Protein AF-A0A951X4W0-F1 (afdb_monomer_lite)

Foldseek 3Di:
DDDDDDPDDDDPCPDPPPPPPPVPPDDDDWDKDKDWDFPDPDDDDDGFIKIWIFTPPDDGDIDIDRDVVVVVVVVCVVVVVVPPPPPPPPDDD

Secondary structure (DSSP, 8-state):
------------------------PPPP---EEEEEEE---SSSS---EEEEEEE-SSS--EEEESSHHHHHHHHHHHHHTT-----------

Radius of gyration: 30.57 Å; chains: 1; bounding box: 79×34×85 Å

pLDDT: mean 71.21, std 18.25, range [40.62, 95.12]

Structure (mmCIF, N/CA/C/O backbone):
data_AF-A0A951X4W0-F1
#
_entry.id   AF-A0A951X4W0-F1
#
loop_
_atom_site.group_PDB
_atom_site.id
_atom_site.type_symbol
_atom_site.label_atom_id
_atom_site.label_alt_id
_atom_site.label_comp_id
_atom_site.label_asym_id
_atom_site.label_entity_id
_atom_site.label_seq_id
_atom_site.pdbx_PDB_ins_code
_atom_site.Cartn_x
_atom_site.Cartn_y
_atom_site.Cartn_z
_atom_site.occupancy
_atom_site.B_iso_or_equiv
_atom_site.auth_seq_id
_atom_site.auth_comp_id
_atom_site.auth_asym_id
_atom_site.auth_atom_id
_atom_site.pdbx_PDB_model_num
ATOM 1 N N . MET A 1 1 ? -66.154 7.827 61.234 1.00 45.56 1 MET A N 1
ATOM 2 C CA . MET A 1 1 ? -64.699 7.754 61.473 1.00 45.56 1 MET A CA 1
ATOM 3 C C . MET A 1 1 ? -64.315 6.288 61.416 1.00 45.56 1 MET A C 1
ATOM 5 O O . MET A 1 1 ? -64.606 5.563 62.353 1.00 45.56 1 MET A O 1
ATOM 9 N N . SER A 1 2 ? -63.817 5.831 60.271 1.00 42.00 2 SER A N 1
ATOM 10 C CA . SER A 1 2 ? -63.400 4.443 60.058 1.00 42.00 2 SER A CA 1
ATOM 11 C C . SER A 1 2 ? -61.967 4.507 59.545 1.00 42.00 2 SER A C 1
ATOM 13 O O . SER A 1 2 ? -61.709 5.157 58.532 1.00 42.00 2 SER A O 1
ATOM 15 N N . SER A 1 3 ? -61.042 3.979 60.343 1.00 46.31 3 SER A N 1
ATOM 16 C CA . SER A 1 3 ? -59.606 4.003 60.083 1.00 46.31 3 SER A CA 1
ATOM 17 C C . SER A 1 3 ? -59.264 3.034 58.957 1.00 46.31 3 SER A C 1
ATOM 19 O O . SER A 1 3 ? -59.616 1.859 59.022 1.00 46.31 3 SER A O 1
ATOM 21 N N . TYR A 1 4 ? -58.561 3.531 57.945 1.00 42.75 4 TYR A N 1
ATOM 22 C CA . TYR A 1 4 ? -57.890 2.707 56.945 1.00 42.75 4 TYR A CA 1
ATOM 23 C C . TYR A 1 4 ? -56.722 1.956 57.598 1.00 42.75 4 TYR A C 1
ATOM 25 O O . TYR A 1 4 ? -55.934 2.596 58.300 1.00 42.75 4 TYR A O 1
ATOM 33 N N . PRO A 1 5 ? -56.532 0.650 57.350 1.00 54.66 5 PRO A N 1
ATOM 34 C CA . PRO A 1 5 ? -55.223 0.047 57.507 1.00 54.66 5 PRO A CA 1
ATOM 35 C C . PRO A 1 5 ? -54.359 0.406 56.292 1.00 54.66 5 PRO A C 1
ATOM 37 O O . PRO A 1 5 ? -54.613 0.012 55.154 1.00 54.66 5 PRO A O 1
ATOM 40 N N . GLN A 1 6 ? -53.350 1.212 56.588 1.00 43.72 6 GLN A N 1
ATOM 41 C CA . GLN A 1 6 ? -52.204 1.564 55.769 1.00 43.72 6 GLN A CA 1
ATOM 42 C C . GLN A 1 6 ? -51.462 0.282 55.352 1.00 43.72 6 GLN A C 1
ATOM 44 O O . GLN A 1 6 ? -50.912 -0.420 56.194 1.00 43.72 6 GLN A O 1
ATOM 49 N N . SER A 1 7 ? -51.509 -0.058 54.061 1.00 50.38 7 SER A N 1
ATOM 50 C CA . SER A 1 7 ? -50.692 -1.129 53.478 1.00 50.38 7 SER A CA 1
ATOM 51 C C . SER A 1 7 ? -49.328 -0.545 53.117 1.00 50.38 7 SER A C 1
ATOM 53 O O . SER A 1 7 ? -49.124 -0.036 52.018 1.00 50.38 7 SER A O 1
ATOM 55 N N . GLU A 1 8 ? -48.428 -0.549 54.096 1.00 50.00 8 GLU A N 1
ATOM 56 C CA . GLU A 1 8 ? -46.988 -0.411 53.898 1.00 50.00 8 GLU A CA 1
ATOM 57 C C . GLU A 1 8 ? -46.434 -1.786 53.516 1.00 50.00 8 GLU A C 1
ATOM 59 O O . GLU A 1 8 ? -46.094 -2.575 54.390 1.00 50.00 8 GLU A O 1
ATOM 64 N N . GLU A 1 9 ? -46.338 -2.078 52.219 1.00 50.31 9 GLU A N 1
ATOM 65 C CA . GLU A 1 9 ? -45.343 -3.038 51.741 1.00 50.31 9 GLU A CA 1
ATOM 66 C C . GLU A 1 9 ? -44.444 -2.346 50.724 1.00 50.31 9 GLU A C 1
ATOM 68 O O . GLU A 1 9 ? -44.807 -1.946 49.618 1.00 50.31 9 GLU A O 1
ATOM 73 N N . GLN A 1 10 ? -43.268 -2.097 51.267 1.00 46.31 10 GLN A N 1
ATOM 74 C CA . GLN A 1 10 ? -42.119 -1.404 50.764 1.00 46.31 10 GLN A CA 1
ATOM 75 C C . GLN A 1 10 ? -41.394 -2.336 49.783 1.00 46.31 10 GLN A C 1
ATOM 77 O O . GLN A 1 10 ? -41.168 -3.500 50.091 1.00 46.31 10 GLN A O 1
ATOM 82 N N . VAL A 1 11 ? -40.968 -1.766 48.657 1.00 50.84 11 VAL A N 1
ATOM 83 C CA . VAL A 1 11 ? -39.759 -2.132 47.900 1.00 50.84 11 VAL A CA 1
ATOM 84 C C . VAL A 1 11 ? -39.609 -3.600 47.483 1.00 50.84 11 VAL A C 1
ATOM 86 O O . VAL A 1 11 ? -38.783 -4.328 48.020 1.00 50.84 11 VAL A O 1
ATOM 89 N N . ASP A 1 12 ? -40.269 -3.991 46.391 1.00 43.66 12 ASP A N 1
ATOM 90 C CA . ASP A 1 12 ? -39.559 -4.873 45.462 1.00 43.66 12 ASP A CA 1
ATOM 91 C C . ASP A 1 12 ? -38.681 -3.969 44.597 1.00 43.66 12 ASP A C 1
ATOM 93 O O . ASP A 1 12 ? -39.115 -3.321 43.639 1.00 43.66 12 ASP A O 1
ATOM 97 N N . ASP A 1 13 ? -37.455 -3.826 45.09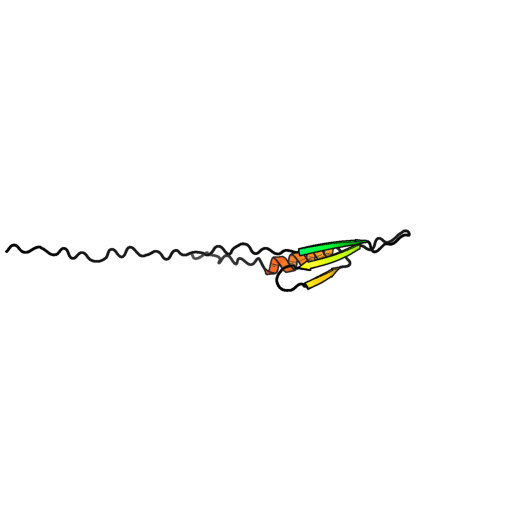2 1.00 49.41 13 ASP A N 1
ATOM 98 C CA . ASP A 1 13 ? -36.262 -3.388 44.394 1.00 49.41 13 ASP A CA 1
ATOM 99 C C . ASP A 1 13 ? -36.109 -4.261 43.143 1.00 49.41 13 ASP A C 1
ATOM 101 O O . ASP A 1 13 ? -35.324 -5.203 43.087 1.00 49.41 13 ASP A O 1
ATOM 105 N N . MET A 1 14 ? -36.916 -3.977 42.120 1.00 40.62 14 MET A N 1
ATOM 106 C CA . MET A 1 14 ? -36.715 -4.527 40.795 1.00 40.62 14 MET A CA 1
ATOM 107 C C . MET A 1 14 ? -35.556 -3.740 40.207 1.00 40.62 14 MET A C 1
ATOM 109 O O . MET A 1 14 ? -35.734 -2.777 39.455 1.00 40.62 14 MET A O 1
ATOM 113 N N . VAL A 1 15 ? -34.373 -4.130 40.691 1.00 55.78 15 VAL A N 1
ATOM 114 C CA . VAL A 1 15 ? -33.040 -3.760 40.254 1.00 55.78 15 VAL A CA 1
ATOM 115 C C . VAL A 1 15 ? -33.149 -3.397 38.790 1.00 55.78 15 VAL A C 1
ATOM 117 O O . VAL A 1 15 ? -33.420 -4.252 37.940 1.00 55.78 15 VAL A O 1
ATOM 120 N N . GLN A 1 16 ? -32.973 -2.106 38.499 1.00 49.69 16 GLN A N 1
ATOM 121 C CA . GLN A 1 16 ? -32.518 -1.704 37.186 1.00 49.69 16 GLN A CA 1
ATOM 122 C C . GLN A 1 16 ? -31.256 -2.520 36.967 1.00 49.69 16 GLN A C 1
ATOM 124 O O . GLN A 1 16 ? -30.195 -2.165 37.476 1.00 49.69 16 GLN A O 1
ATOM 129 N N . ALA A 1 17 ? -31.382 -3.661 36.287 1.00 51.72 17 ALA A N 1
ATOM 130 C CA . ALA A 1 17 ? -30.235 -4.325 35.728 1.00 51.72 17 ALA A CA 1
ATOM 131 C C . ALA A 1 17 ? -29.560 -3.203 34.947 1.00 51.72 17 ALA A C 1
ATOM 133 O O . ALA A 1 17 ? -30.210 -2.644 34.050 1.00 51.72 17 ALA A O 1
ATOM 134 N N . PRO A 1 18 ? -28.338 -2.769 35.320 1.00 48.84 18 PRO A N 1
ATOM 135 C CA . PRO A 1 18 ? -27.628 -1.883 34.438 1.00 48.84 18 PRO A CA 1
ATOM 136 C C . PRO A 1 18 ? -27.642 -2.648 33.127 1.00 48.84 18 PRO A C 1
ATOM 138 O O . PRO A 1 18 ? -27.269 -3.824 33.087 1.00 48.84 18 PRO A O 1
ATOM 141 N N . LEU A 1 19 ? -28.212 -2.036 32.088 1.00 50.81 19 LEU A N 1
ATOM 142 C CA . LEU A 1 19 ? -27.960 -2.450 30.727 1.00 50.81 19 LEU A CA 1
ATOM 143 C C . LEU A 1 19 ? -26.445 -2.393 30.649 1.00 50.81 19 LEU A C 1
ATOM 145 O O . LEU A 1 19 ? -25.878 -1.323 30.410 1.00 50.81 19 LEU A O 1
ATOM 149 N N . SER A 1 20 ? -25.805 -3.524 30.959 1.00 54.06 20 SER A N 1
ATOM 150 C CA . SER A 1 20 ? -24.420 -3.840 30.704 1.00 54.06 20 SER A CA 1
ATOM 151 C C . SER A 1 20 ? -24.373 -3.805 29.203 1.00 54.06 20 SER A C 1
ATOM 153 O O . SER A 1 20 ? -24.472 -4.818 28.514 1.00 54.06 20 SER A O 1
ATOM 155 N N . THR A 1 21 ? -24.364 -2.577 28.701 1.00 56.56 21 THR A N 1
ATOM 156 C CA . THR A 1 21 ? -24.167 -2.214 27.329 1.00 56.56 21 THR A CA 1
ATOM 157 C C . THR A 1 21 ? -22.707 -2.539 27.191 1.00 56.56 21 THR A C 1
ATOM 159 O O . THR A 1 21 ? -21.834 -1.694 27.351 1.00 56.56 21 THR A O 1
ATOM 162 N N . GLN A 1 22 ? -22.448 -3.835 27.044 1.00 58.03 22 GLN A N 1
ATOM 163 C CA . GLN A 1 22 ? -21.269 -4.372 26.440 1.00 58.03 22 GLN A CA 1
ATOM 164 C C . GLN A 1 22 ? -21.319 -3.729 25.067 1.00 58.03 22 GLN A C 1
ATOM 166 O O . GLN A 1 22 ? -22.000 -4.203 24.157 1.00 58.03 22 GLN A O 1
ATOM 171 N N . TRP A 1 23 ? -20.750 -2.529 24.993 1.00 61.69 23 TRP A N 1
ATOM 172 C CA . TRP A 1 23 ? -20.511 -1.793 23.779 1.00 61.69 23 TRP A CA 1
ATOM 173 C C . TRP A 1 23 ? -19.672 -2.765 22.972 1.00 61.69 23 TRP A C 1
ATOM 175 O O . TRP A 1 23 ? -18.477 -2.928 23.199 1.00 61.69 23 TRP A O 1
ATOM 185 N N . ARG A 1 24 ? -20.339 -3.541 22.115 1.00 63.50 24 ARG A N 1
ATOM 186 C CA . ARG A 1 24 ? -19.661 -4.344 21.115 1.00 63.50 24 ARG A CA 1
ATOM 187 C C . ARG A 1 24 ? -18.828 -3.322 20.374 1.00 63.50 24 ARG A C 1
ATOM 189 O O . ARG A 1 24 ? -19.406 -2.417 19.772 1.00 63.50 24 ARG A O 1
ATOM 196 N N . GLN A 1 25 ? -17.510 -3.384 20.553 1.00 67.25 25 GLN A N 1
ATOM 197 C CA . GLN A 1 25 ? -16.613 -2.448 19.902 1.00 67.25 25 GLN A CA 1
ATOM 198 C C . GLN A 1 25 ? -16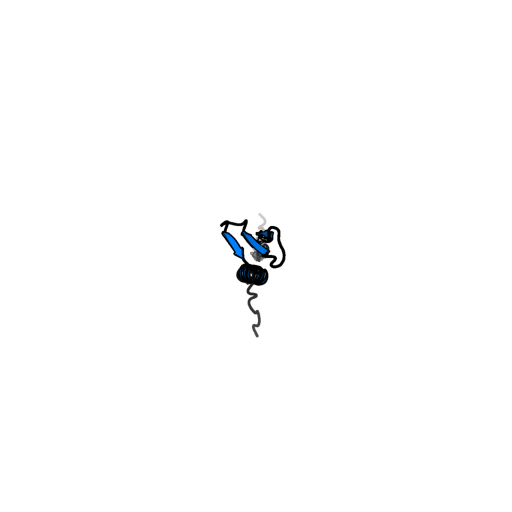.987 -2.454 18.430 1.00 67.25 25 GLN A C 1
ATOM 200 O O . GLN A 1 25 ? -17.040 -3.517 17.804 1.00 67.25 25 GLN A O 1
ATOM 205 N N . ALA A 1 26 ? -17.382 -1.285 17.928 1.00 72.56 26 ALA A N 1
ATOM 206 C CA . ALA A 1 26 ? -17.693 -1.164 16.523 1.00 72.56 26 ALA A CA 1
ATOM 207 C C . ALA A 1 26 ? -16.448 -1.628 15.752 1.00 72.56 26 ALA A C 1
ATOM 209 O O . ALA A 1 26 ? -15.335 -1.289 16.162 1.00 72.56 26 ALA A O 1
ATOM 210 N N . PRO A 1 27 ? -16.608 -2.435 14.693 1.00 71.88 27 PRO A N 1
ATOM 211 C CA . PRO A 1 27 ? -15.469 -2.902 13.922 1.00 71.88 27 PRO A CA 1
ATOM 212 C C . PRO A 1 27 ? -14.641 -1.706 13.443 1.00 71.88 27 PRO A C 1
ATOM 214 O O . PRO A 1 27 ? -15.180 -0.751 12.877 1.00 71.88 27 PRO A O 1
ATOM 217 N N . THR A 1 28 ? -13.335 -1.757 13.694 1.00 78.31 28 THR A N 1
ATOM 218 C CA . THR A 1 28 ? -12.391 -0.750 13.210 1.00 78.31 28 THR A CA 1
ATOM 219 C C . THR A 1 28 ? -12.096 -1.033 11.743 1.00 78.31 28 THR A C 1
ATOM 221 O O . THR A 1 28 ? -11.606 -2.108 11.401 1.00 78.31 28 THR A O 1
ATOM 224 N N . TYR A 1 29 ? -12.392 -0.070 10.871 1.00 81.56 29 TYR A N 1
ATOM 225 C CA . TYR A 1 29 ? -12.086 -0.163 9.446 1.00 81.56 29 TYR A CA 1
ATOM 226 C C . TYR A 1 29 ? -10.884 0.711 9.104 1.00 81.56 29 TYR A C 1
ATOM 228 O O . TYR A 1 29 ? -10.809 1.871 9.510 1.00 81.56 29 TYR A O 1
ATOM 236 N N . HIS A 1 30 ? -9.980 0.164 8.296 1.00 84.31 30 HIS A N 1
ATOM 237 C CA . HIS A 1 30 ? -8.843 0.881 7.732 1.00 84.31 30 HIS A CA 1
ATOM 238 C C . HIS A 1 30 ? -9.033 1.010 6.221 1.00 84.31 30 HIS A C 1
ATOM 240 O O . HIS A 1 30 ? -9.465 0.063 5.566 1.00 84.31 30 HIS A O 1
ATOM 246 N N . THR A 1 31 ? -8.738 2.185 5.663 1.00 87.94 31 THR A N 1
ATOM 247 C CA . THR A 1 31 ? -8.845 2.435 4.218 1.00 87.94 31 THR A CA 1
ATOM 248 C C . THR A 1 31 ? -7.487 2.829 3.663 1.00 87.94 31 THR A C 1
ATOM 250 O O . THR A 1 31 ? -6.856 3.762 4.166 1.00 87.94 31 THR A O 1
ATOM 253 N N . PHE A 1 32 ? -7.070 2.139 2.603 1.00 89.25 32 PHE A N 1
ATOM 254 C CA . PHE A 1 32 ? -5.792 2.357 1.937 1.00 89.25 32 PHE A CA 1
ATOM 255 C C . PHE A 1 32 ? -5.987 2.578 0.440 1.00 89.25 32 PHE A C 1
ATOM 257 O O . PHE A 1 32 ? -6.863 1.971 -0.178 1.00 89.25 32 PHE A O 1
ATOM 264 N N . VAL A 1 33 ? -5.128 3.406 -0.148 1.00 93.00 33 VAL A N 1
ATOM 265 C CA . VAL A 1 33 ? -4.939 3.486 -1.597 1.00 93.00 33 VAL A CA 1
ATOM 266 C C . VAL A 1 33 ? -3.657 2.750 -1.942 1.00 93.00 33 VAL A C 1
ATOM 268 O O . VAL A 1 33 ? -2.596 3.067 -1.409 1.00 93.00 33 VAL A O 1
ATOM 271 N N . LEU A 1 34 ? -3.760 1.784 -2.849 1.00 94.00 34 LEU A N 1
ATOM 272 C CA . LEU A 1 34 ? -2.634 0.984 -3.308 1.00 94.00 34 LEU A CA 1
ATOM 273 C C . LEU A 1 34 ? -2.339 1.334 -4.765 1.00 94.00 34 LEU A C 1
ATOM 275 O O . LEU A 1 34 ? -3.236 1.346 -5.609 1.00 94.00 34 LEU A O 1
ATOM 279 N N . ARG A 1 35 ? -1.083 1.669 -5.051 1.00 94.94 35 ARG A N 1
ATOM 280 C CA . ARG A 1 35 ? -0.595 1.988 -6.394 1.00 94.94 35 ARG A CA 1
ATOM 281 C C . ARG A 1 35 ? 0.465 0.973 -6.782 1.00 94.94 35 ARG A C 1
ATOM 283 O O . ARG A 1 35 ? 1.352 0.682 -5.987 1.00 94.94 35 ARG A O 1
ATOM 290 N N . CYS A 1 36 ? 0.361 0.474 -8.003 1.00 93.94 36 CYS A N 1
ATOM 291 C CA . CYS A 1 36 ? 1.310 -0.439 -8.618 1.00 93.94 36 CYS A CA 1
ATOM 292 C C . CYS A 1 36 ? 1.637 0.111 -10.006 1.00 93.94 36 CYS A C 1
ATOM 294 O O . CYS A 1 36 ? 0.719 0.471 -10.749 1.00 93.94 36 CYS A O 1
ATOM 296 N N . TRP A 1 37 ? 2.919 0.240 -10.325 1.00 93.12 37 TRP A N 1
ATOM 297 C CA . TRP A 1 37 ? 3.370 0.671 -11.643 1.00 93.12 37 TRP A CA 1
ATOM 298 C C . TRP A 1 37 ? 4.671 -0.029 -12.015 1.00 93.12 37 TRP A C 1
ATOM 300 O O . TRP A 1 37 ? 5.461 -0.389 -11.146 1.00 93.12 37 TRP A O 1
ATOM 310 N N . ASP A 1 38 ? 4.870 -0.225 -13.312 1.00 90.56 38 ASP A N 1
ATOM 311 C CA . ASP A 1 38 ? 6.122 -0.725 -13.869 1.00 90.56 38 ASP A CA 1
ATOM 312 C C . ASP A 1 38 ? 7.014 0.474 -14.219 1.00 90.56 38 ASP A C 1
ATOM 314 O O . ASP A 1 38 ? 6.588 1.383 -14.936 1.00 90.56 38 ASP A O 1
ATOM 318 N N . GLU A 1 39 ? 8.236 0.506 -13.687 1.00 85.9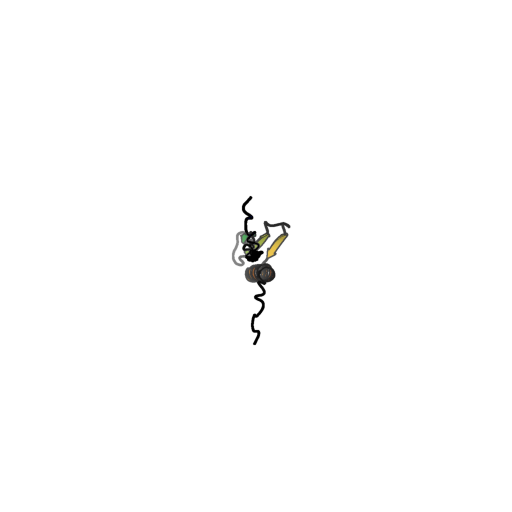4 39 GLU A N 1
ATOM 319 C CA . GLU A 1 39 ? 9.262 1.488 -14.066 1.00 85.94 39 GLU A CA 1
ATOM 320 C C . GLU A 1 39 ? 10.052 1.064 -15.318 1.00 85.94 39 GLU A C 1
ATOM 322 O O . GLU A 1 39 ? 10.878 1.831 -15.820 1.00 85.94 39 GLU A O 1
ATOM 327 N N . GLY A 1 40 ? 9.782 -0.128 -15.859 1.00 81.19 40 GLY A N 1
ATOM 328 C CA . GLY A 1 40 ? 10.375 -0.660 -17.081 1.00 81.19 40 GLY A CA 1
ATOM 329 C C . GLY A 1 40 ? 9.894 0.059 -18.343 1.00 81.19 40 GLY A C 1
ATOM 330 O O . GLY A 1 40 ? 8.987 -0.387 -19.042 1.00 81.19 40 GLY A O 1
ATOM 331 N N . ALA A 1 41 ? 10.530 1.178 -18.684 1.00 64.44 41 ALA A N 1
ATOM 332 C CA . ALA A 1 41 ? 10.291 1.873 -19.943 1.00 64.44 41 ALA A CA 1
ATOM 333 C C . ALA A 1 41 ? 11.206 1.342 -21.065 1.00 64.44 41 ALA A C 1
ATOM 335 O O . ALA A 1 41 ? 12.303 1.847 -21.291 1.00 64.44 41 ALA A O 1
ATOM 336 N N . GLY A 1 42 ? 10.703 0.383 -21.845 1.00 62.84 42 GLY A N 1
ATOM 337 C CA . GLY A 1 42 ? 10.916 0.410 -23.296 1.00 62.84 42 GLY A CA 1
ATOM 338 C C . GLY A 1 42 ? 12.072 -0.375 -23.921 1.00 62.84 42 GLY A C 1
ATOM 339 O O . GLY A 1 42 ? 12.267 -0.213 -25.122 1.00 62.84 42 GLY A O 1
ATOM 340 N N . ASN A 1 43 ? 12.798 -1.243 -23.218 1.00 61.00 43 ASN A N 1
ATOM 341 C CA . ASN A 1 43 ? 13.592 -2.272 -23.902 1.00 61.00 43 ASN A CA 1
ATOM 342 C C . ASN A 1 43 ? 13.919 -3.430 -22.953 1.00 61.00 43 ASN A C 1
ATOM 344 O O . ASN A 1 43 ? 14.437 -3.185 -21.870 1.00 61.00 43 ASN A O 1
ATOM 348 N N . ASP A 1 44 ? 13.578 -4.645 -23.384 1.00 64.31 44 ASP A N 1
ATOM 349 C CA . ASP A 1 44 ? 13.947 -5.964 -22.850 1.00 64.31 44 ASP A CA 1
ATOM 350 C C . ASP A 1 44 ? 14.874 -5.991 -21.614 1.00 64.31 44 ASP A C 1
ATOM 352 O O . ASP A 1 44 ? 16.075 -5.743 -21.722 1.00 64.31 44 ASP A O 1
ATOM 356 N N . ALA A 1 45 ? 14.309 -6.337 -20.449 1.00 58.31 45 ALA A N 1
ATOM 357 C CA . ALA A 1 45 ? 14.604 -7.587 -19.719 1.00 58.31 45 ALA A CA 1
ATOM 358 C C . ALA A 1 45 ? 14.156 -7.526 -18.247 1.00 58.31 45 ALA A C 1
ATOM 360 O O . ALA A 1 45 ? 13.808 -8.560 -17.685 1.00 58.31 45 ALA A O 1
ATOM 361 N N . ASP A 1 46 ? 14.091 -6.338 -17.643 1.00 69.12 46 ASP A N 1
ATOM 362 C CA . ASP A 1 46 ? 13.819 -6.199 -16.210 1.00 69.12 46 ASP A CA 1
ATOM 363 C C . ASP A 1 46 ? 12.586 -5.321 -15.961 1.00 69.12 46 ASP A C 1
ATOM 365 O O . ASP A 1 46 ? 12.650 -4.089 -15.938 1.00 69.12 46 ASP A O 1
ATOM 369 N N . HIS A 1 47 ? 11.434 -5.975 -15.789 1.00 72.25 47 HIS A N 1
ATOM 370 C CA . HIS A 1 47 ? 10.240 -5.330 -15.247 1.00 72.25 47 HIS A CA 1
ATOM 371 C C . HIS A 1 47 ? 10.503 -4.968 -13.786 1.00 72.25 47 HIS A C 1
ATOM 373 O O . HIS A 1 47 ? 10.584 -5.843 -12.920 1.00 72.25 47 HIS A O 1
ATOM 379 N N . HIS A 1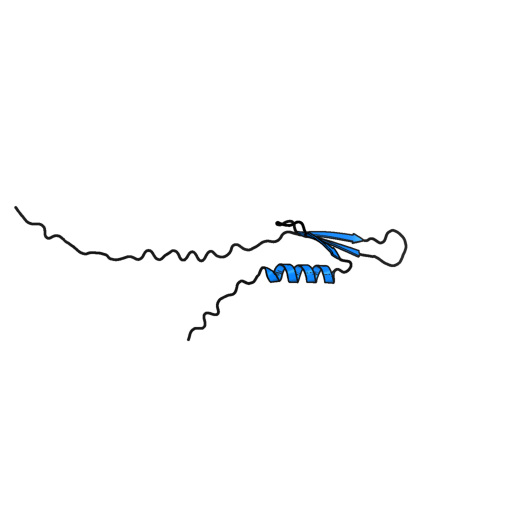 48 ? 10.621 -3.674 -13.512 1.00 86.06 48 HIS A N 1
ATOM 380 C CA . HIS A 1 48 ? 10.817 -3.155 -12.167 1.00 86.06 48 HIS A CA 1
ATOM 381 C C . HIS A 1 48 ? 9.481 -2.652 -11.636 1.00 86.06 48 HIS A C 1
ATOM 383 O O . HIS A 1 48 ? 9.133 -1.476 -11.762 1.00 86.06 48 HIS A O 1
ATOM 389 N N . TRP A 1 49 ? 8.718 -3.571 -11.047 1.00 89.75 49 TRP A N 1
ATOM 390 C CA . TRP A 1 49 ? 7.478 -3.228 -10.367 1.00 89.75 49 TRP A CA 1
ATOM 391 C C . TRP A 1 49 ? 7.762 -2.414 -9.111 1.00 89.75 49 TRP A C 1
ATOM 393 O O . TRP A 1 49 ? 8.596 -2.776 -8.285 1.00 89.75 49 TRP A O 1
ATOM 403 N N . ARG A 1 50 ? 7.020 -1.324 -8.951 1.00 94.06 50 ARG A N 1
ATOM 404 C CA 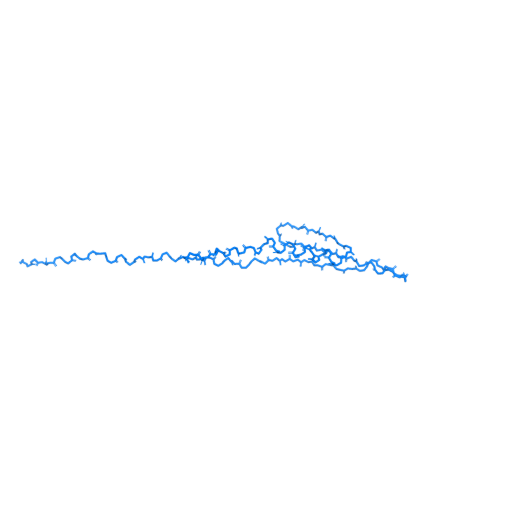. ARG A 1 50 ? 6.997 -0.520 -7.735 1.00 94.06 50 ARG A CA 1
ATOM 405 C C . ARG A 1 50 ? 5.609 -0.518 -7.146 1.00 94.06 50 ARG A C 1
ATOM 407 O O . ARG A 1 50 ? 4.600 -0.458 -7.855 1.00 94.06 50 ARG A O 1
ATOM 414 N N . PHE A 1 51 ? 5.579 -0.495 -5.825 1.00 95.12 51 PHE A N 1
ATOM 415 C CA . PHE A 1 51 ? 4.356 -0.473 -5.055 1.00 95.12 51 PHE A CA 1
ATOM 416 C C . PHE A 1 51 ? 4.357 0.725 -4.119 1.00 95.12 51 PHE A C 1
ATOM 418 O O . PHE A 1 51 ? 5.384 1.146 -3.592 1.00 95.12 51 PHE A O 1
ATOM 425 N N . SER A 1 52 ? 3.184 1.293 -3.881 1.00 94.94 52 SER A N 1
ATOM 426 C CA . SER A 1 52 ? 3.001 2.299 -2.846 1.00 94.94 52 SER A CA 1
ATOM 427 C C . SER A 1 52 ? 1.657 2.119 -2.172 1.00 94.94 52 SER A C 1
ATOM 429 O O . SER A 1 52 ? 0.658 1.832 -2.830 1.00 94.94 52 SER A O 1
ATOM 431 N N . VAL A 1 53 ? 1.646 2.316 -0.859 1.00 93.81 53 VAL A N 1
ATOM 432 C CA . VAL A 1 53 ? 0.436 2.344 -0.047 1.00 93.81 53 VAL A CA 1
ATOM 433 C C . VAL A 1 53 ? 0.308 3.701 0.628 1.00 93.81 53 VAL A C 1
ATOM 435 O O . VAL A 1 53 ? 1.298 4.286 1.070 1.00 93.81 53 VAL A O 1
ATOM 438 N N . GLU A 1 54 ? -0.915 4.200 0.695 1.00 93.50 54 GLU A N 1
ATOM 439 C CA . GLU A 1 54 ? -1.263 5.440 1.376 1.00 93.50 54 GLU A CA 1
ATOM 440 C C . GLU A 1 54 ? -2.468 5.184 2.279 1.00 93.50 54 GLU A C 1
ATOM 442 O O . GLU A 1 54 ? -3.515 4.730 1.811 1.00 93.50 54 GLU A O 1
ATOM 447 N N . ALA A 1 55 ? -2.319 5.451 3.577 1.00 89.19 55 ALA A N 1
ATOM 448 C CA . ALA A 1 55 ? -3.418 5.365 4.531 1.00 89.19 55 ALA A CA 1
ATOM 449 C C . ALA A 1 55 ? -4.284 6.632 4.462 1.00 89.19 55 ALA A C 1
ATOM 451 O O . ALA A 1 55 ? -3.773 7.747 4.555 1.00 89.19 55 ALA A O 1
ATOM 452 N N . LEU A 1 56 ? -5.604 6.470 4.335 1.00 84.44 56 LEU A N 1
ATOM 453 C CA . LEU A 1 56 ? -6.537 7.605 4.281 1.00 84.44 56 LEU A CA 1
ATOM 454 C C . LEU A 1 56 ? -7.016 8.071 5.667 1.00 84.44 56 LEU A C 1
ATOM 456 O O . LEU A 1 56 ? -7.682 9.098 5.778 1.00 84.44 56 LEU A O 1
ATOM 460 N N . SER A 1 57 ? -6.702 7.332 6.733 1.00 73.19 57 SER A N 1
ATOM 461 C CA . SER A 1 57 ? -7.148 7.636 8.094 1.00 73.19 57 SER A CA 1
ATOM 462 C C . SER A 1 57 ? -6.086 8.386 8.907 1.00 73.19 57 SER A C 1
ATOM 464 O O . SER A 1 57 ? -5.033 7.833 9.213 1.00 73.19 57 SER A O 1
ATOM 466 N N . GLY A 1 58 ? -6.410 9.608 9.342 1.00 66.00 58 GLY A N 1
ATOM 467 C CA . GLY A 1 58 ? -5.735 10.336 10.429 1.00 66.00 58 GLY A CA 1
ATOM 468 C C . GLY A 1 58 ? -4.385 10.960 10.068 1.00 66.00 58 GLY A C 1
ATOM 469 O O . GLY A 1 58 ? -4.252 12.181 10.071 1.00 66.00 58 GLY A O 1
ATOM 470 N N . GLN A 1 59 ? -3.392 10.135 9.747 1.00 63.16 59 GLN A N 1
ATOM 471 C CA . GLN A 1 59 ? -2.085 10.573 9.268 1.00 63.16 59 GLN A CA 1
ATOM 472 C C . GLN A 1 59 ? -1.842 9.917 7.914 1.00 63.16 59 GLN A C 1
ATOM 474 O O . GLN A 1 59 ? -1.712 8.701 7.820 1.00 63.16 59 GLN A O 1
ATOM 479 N N . CYS A 1 60 ? -1.841 10.735 6.861 1.00 61.94 60 CYS A N 1
ATOM 480 C CA . CYS A 1 60 ? -1.510 10.320 5.502 1.00 61.94 60 CYS A CA 1
ATOM 481 C C . CYS A 1 60 ? -0.028 9.917 5.468 1.00 61.94 60 CYS A C 1
ATOM 483 O O . CYS A 1 60 ? 0.856 10.726 5.186 1.00 61.94 60 CYS A O 1
ATOM 485 N N . GLU A 1 61 ? 0.253 8.674 5.850 1.00 80.31 61 GLU A N 1
ATOM 486 C CA . GLU A 1 61 ? 1.563 8.063 5.697 1.00 80.31 61 GLU A CA 1
ATOM 487 C C . GLU A 1 61 ? 1.572 7.326 4.359 1.00 80.31 61 GLU A C 1
ATOM 489 O O . GLU A 1 61 ? 0.874 6.326 4.165 1.00 80.31 61 GLU A O 1
ATOM 494 N N . LYS A 1 62 ? 2.347 7.860 3.414 1.00 90.88 62 LYS A N 1
ATOM 495 C CA . LYS A 1 62 ? 2.634 7.196 2.147 1.00 90.88 62 LYS A CA 1
ATOM 496 C C . LYS A 1 62 ? 3.942 6.432 2.280 1.00 90.88 62 LYS A C 1
ATOM 498 O O . LYS A 1 62 ? 4.977 7.024 2.583 1.00 90.88 62 LYS A O 1
ATOM 503 N N . ARG A 1 63 ? 3.908 5.138 1.978 1.00 92.62 63 ARG A N 1
ATOM 504 C CA . ARG A 1 63 ? 5.090 4.272 1.940 1.00 92.62 63 ARG A CA 1
ATOM 505 C C . ARG A 1 63 ? 5.242 3.647 0.556 1.00 92.62 63 ARG A C 1
ATOM 507 O O . ARG A 1 63 ? 4.246 3.401 -0.127 1.00 92.62 63 ARG A O 1
ATOM 514 N N . GLY A 1 64 ? 6.486 3.473 0.119 1.00 94.38 64 GLY A N 1
ATOM 515 C CA . GLY A 1 64 ? 6.851 2.817 -1.137 1.00 94.38 64 GLY A CA 1
ATOM 516 C C . GLY A 1 64 ? 7.572 1.498 -0.873 1.00 94.38 64 GLY A C 1
ATOM 517 O O . GLY A 1 64 ? 8.199 1.361 0.177 1.00 94.38 64 GLY A O 1
ATOM 518 N N . PHE A 1 65 ? 7.460 0.559 -1.809 1.00 94.69 65 PHE A N 1
ATOM 519 C CA . PHE A 1 65 ? 8.069 -0.767 -1.753 1.00 94.69 65 PHE A CA 1
ATOM 520 C C . PHE A 1 65 ? 8.523 -1.201 -3.145 1.00 94.69 65 PHE A C 1
ATOM 522 O O . PHE A 1 65 ? 7.882 -0.870 -4.149 1.00 94.69 65 PHE A O 1
ATOM 529 N N . ASP A 1 66 ? 9.585 -1.998 -3.170 1.00 93.00 66 ASP A N 1
ATOM 530 C CA . ASP A 1 66 ? 10.206 -2.501 -4.402 1.00 93.00 66 ASP A CA 1
ATOM 531 C C . ASP A 1 66 ? 9.840 -3.970 -4.652 1.00 93.00 66 ASP A C 1
ATOM 533 O O . ASP A 1 66 ? 10.015 -4.490 -5.748 1.00 93.00 66 ASP A O 1
ATOM 537 N N . GLN A 1 67 ? 9.294 -4.629 -3.627 1.00 92.25 67 GLN A N 1
ATOM 538 C CA . GLN A 1 67 ? 8.833 -6.011 -3.647 1.00 92.25 67 GLN A CA 1
ATOM 539 C C . GLN A 1 67 ? 7.402 -6.074 -3.100 1.00 92.25 67 GLN A C 1
ATOM 541 O O . GLN A 1 67 ? 7.046 -5.351 -2.163 1.00 92.25 67 GLN A O 1
ATOM 546 N N . LEU A 1 68 ? 6.567 -6.943 -3.671 1.00 91.75 68 LEU A N 1
ATOM 547 C CA . LEU A 1 68 ? 5.171 -7.088 -3.249 1.00 91.75 68 LEU A CA 1
ATOM 548 C C . LEU A 1 68 ? 5.078 -7.668 -1.831 1.00 91.75 68 LEU A C 1
ATOM 550 O O . LEU A 1 68 ? 4.220 -7.275 -1.042 1.00 91.75 68 LEU A O 1
ATOM 554 N N . GLU A 1 69 ? 5.985 -8.579 -1.500 1.00 94.75 69 GLU A N 1
ATOM 555 C CA . GLU A 1 69 ? 6.071 -9.274 -0.221 1.00 94.75 69 GLU A CA 1
ATOM 556 C C . GLU A 1 69 ? 6.262 -8.289 0.939 1.00 94.75 69 GLU A C 1
ATOM 558 O O . GLU A 1 69 ? 5.613 -8.419 1.977 1.00 94.75 69 GLU A O 1
ATOM 563 N N . GLU A 1 70 ? 7.088 -7.257 0.746 1.00 94.31 70 GLU A N 1
ATOM 564 C CA . GLU A 1 70 ? 7.318 -6.206 1.743 1.00 94.31 70 GLU A CA 1
ATOM 565 C C . GLU A 1 70 ? 6.047 -5.386 2.008 1.00 94.31 70 GLU A C 1
ATOM 567 O O . GLU A 1 70 ? 5.744 -5.053 3.158 1.00 94.31 70 GLU A O 1
ATOM 572 N N . LEU A 1 71 ? 5.267 -5.097 0.959 1.00 93.50 71 LEU A N 1
ATOM 573 C CA . LEU A 1 71 ? 3.979 -4.417 1.089 1.00 93.50 71 LEU A CA 1
ATOM 574 C C . LEU A 1 71 ? 2.975 -5.273 1.869 1.00 93.50 71 LEU A C 1
ATOM 576 O O . LEU A 1 71 ? 2.265 -4.756 2.734 1.00 93.50 71 LEU A O 1
ATOM 580 N N . VAL A 1 72 ? 2.898 -6.572 1.566 1.00 92.19 72 VAL A N 1
ATOM 581 C CA . VAL A 1 72 ? 1.962 -7.486 2.237 1.00 92.19 72 VAL A CA 1
ATOM 582 C C . VAL A 1 72 ? 2.323 -7.611 3.713 1.00 92.19 72 VAL A C 1
ATOM 584 O O . VAL A 1 72 ? 1.460 -7.409 4.566 1.00 92.19 72 VAL A O 1
ATOM 587 N N . GLN A 1 73 ? 3.602 -7.823 4.024 1.00 93.44 73 GLN A N 1
ATOM 588 C CA . GLN A 1 73 ? 4.082 -7.909 5.403 1.00 93.44 73 GLN A CA 1
ATOM 589 C C . GLN A 1 73 ? 3.799 -6.622 6.194 1.00 93.44 73 GLN A C 1
ATOM 591 O O . GLN A 1 73 ? 3.427 -6.673 7.372 1.00 93.44 73 GLN A O 1
ATOM 596 N N . PHE A 1 74 ? 3.939 -5.458 5.550 1.00 90.75 74 PHE A N 1
ATOM 597 C CA . PHE A 1 74 ? 3.562 -4.181 6.147 1.00 90.75 74 PHE A CA 1
ATOM 598 C C . PHE A 1 74 ? 2.069 -4.139 6.501 1.00 90.75 74 PHE A C 1
ATOM 600 O O . PHE A 1 74 ? 1.728 -3.791 7.632 1.00 90.75 74 PHE A O 1
ATOM 607 N N . LEU A 1 75 ? 1.186 -4.512 5.569 1.00 89.44 75 LEU A N 1
ATOM 608 C CA . LEU A 1 75 ? -0.262 -4.500 5.793 1.00 89.44 75 LEU A CA 1
ATOM 609 C C . LEU A 1 75 ? -0.684 -5.482 6.889 1.00 89.44 75 LEU A C 1
ATOM 611 O O . LEU A 1 75 ? -1.475 -5.118 7.755 1.00 89.44 75 LEU A O 1
ATOM 615 N N . GLU A 1 76 ? -0.133 -6.694 6.892 1.00 90.00 76 GLU A N 1
ATOM 616 C CA . GLU A 1 76 ? -0.409 -7.698 7.924 1.00 90.00 76 GLU A CA 1
ATOM 617 C C . GLU A 1 76 ? -0.019 -7.193 9.313 1.00 90.00 76 GLU A C 1
ATOM 619 O O . GLU A 1 76 ? -0.819 -7.253 10.245 1.00 90.00 76 GLU A O 1
ATOM 624 N N . THR A 1 77 ? 1.179 -6.618 9.441 1.00 87.31 77 THR A N 1
ATOM 625 C CA . THR A 1 77 ? 1.664 -6.061 10.712 1.00 87.31 77 THR A CA 1
ATOM 626 C C . THR A 1 77 ? 0.800 -4.885 11.169 1.00 87.31 77 THR A C 1
ATOM 628 O O . THR A 1 77 ? 0.430 -4.795 12.341 1.00 87.31 77 THR A O 1
ATOM 631 N N . HIS A 1 78 ? 0.455 -3.986 10.243 1.00 83.88 78 HIS A N 1
ATOM 632 C CA . HIS A 1 78 ? -0.336 -2.796 10.541 1.00 83.88 78 HIS A CA 1
ATOM 633 C C . HIS A 1 78 ? -1.770 -3.150 10.956 1.00 83.88 78 HIS A C 1
ATOM 635 O O . HIS A 1 78 ? -2.317 -2.530 11.862 1.00 83.88 78 HIS A O 1
ATOM 641 N N . LEU A 1 79 ? -2.375 -4.171 10.345 1.00 82.50 79 LEU A N 1
ATOM 642 C CA . LEU A 1 79 ? -3.734 -4.607 10.672 1.00 82.50 79 LEU A CA 1
ATOM 643 C C . LEU A 1 79 ? -3.786 -5.488 11.932 1.00 82.50 79 LEU A C 1
ATOM 645 O O . LEU A 1 79 ? -4.719 -5.355 12.723 1.00 82.50 79 LEU A O 1
ATOM 649 N N . ALA A 1 80 ? -2.778 -6.333 12.170 1.00 78.50 80 ALA A N 1
ATOM 650 C CA . ALA A 1 80 ? -2.718 -7.199 13.351 1.00 78.50 80 ALA A CA 1
ATOM 651 C C . ALA A 1 80 ? -2.583 -6.410 14.667 1.00 78.50 80 ALA A C 1
ATO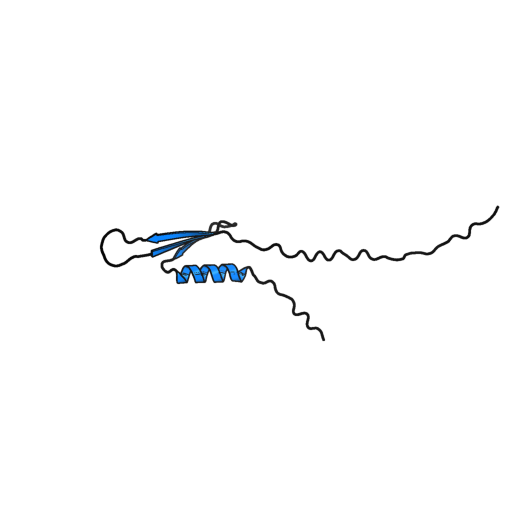M 653 O O . ALA A 1 80 ? -3.132 -6.809 15.695 1.00 78.50 80 ALA A O 1
ATOM 654 N N . GLY A 1 81 ? -1.904 -5.257 14.642 1.00 63.25 81 GLY A N 1
ATOM 655 C CA . GLY A 1 81 ? -1.784 -4.372 15.808 1.00 63.25 81 GLY A CA 1
ATOM 656 C C . GLY A 1 81 ? -3.113 -3.766 16.278 1.00 63.25 81 GLY A C 1
ATOM 657 O O . GLY A 1 81 ? -3.216 -3.329 17.422 1.00 63.25 81 GLY A O 1
ATOM 658 N N . HIS A 1 82 ? -4.142 -3.768 15.426 1.00 56.59 82 HIS A N 1
ATOM 659 C CA . HIS A 1 82 ? -5.447 -3.166 15.708 1.00 56.59 82 HIS A CA 1
ATOM 660 C C . HIS A 1 82 ? -6.536 -4.197 16.056 1.00 56.59 82 HIS A C 1
ATOM 662 O O . HIS A 1 82 ? -7.653 -3.810 16.398 1.00 56.59 82 HIS A O 1
ATOM 668 N N . SER A 1 83 ? -6.225 -5.499 16.017 1.00 51.88 83 SER A N 1
ATOM 669 C CA . SER A 1 83 ? -7.194 -6.588 16.196 1.00 51.88 83 SER A CA 1
ATOM 670 C C . SER A 1 83 ? -7.054 -7.357 17.515 1.00 51.88 83 SER A C 1
ATOM 672 O O . SER A 1 83 ? -7.400 -8.537 17.568 1.00 51.88 83 SER A O 1
ATOM 674 N N . THR A 1 84 ? -6.569 -6.736 18.596 1.00 48.72 84 THR A N 1
ATOM 675 C CA . THR A 1 84 ? -6.581 -7.392 19.916 1.00 48.72 84 THR A CA 1
ATOM 676 C C . THR A 1 84 ? -7.928 -7.165 20.611 1.00 48.72 84 THR A C 1
ATOM 678 O O . THR A 1 84 ? -8.117 -6.289 21.451 1.00 48.72 84 THR A O 1
ATOM 681 N N . VAL A 1 85 ? -8.920 -7.975 20.238 1.00 52.03 85 VAL A N 1
ATOM 682 C CA . VAL A 1 85 ? -10.020 -8.291 21.154 1.00 52.03 85 VAL A CA 1
ATOM 683 C C . VAL A 1 85 ? -9.467 -9.368 22.077 1.00 52.03 85 VAL A C 1
ATOM 685 O O . VAL A 1 85 ? -9.555 -10.558 21.784 1.00 52.03 85 VAL A O 1
ATOM 688 N N . MET A 1 86 ? -8.827 -8.949 23.170 1.00 50.56 86 MET A N 1
ATOM 689 C CA . MET A 1 86 ? -8.536 -9.866 24.264 1.00 50.56 86 MET A CA 1
ATOM 690 C C . MET A 1 86 ? -9.874 -10.320 24.846 1.00 50.56 86 MET A C 1
ATOM 692 O O . MET A 1 86 ? -10.513 -9.594 25.603 1.00 50.56 86 MET A O 1
ATOM 696 N N . LEU A 1 87 ? -10.320 -11.509 24.443 1.00 58.03 87 LEU A N 1
ATOM 697 C CA . LEU A 1 87 ? -11.294 -12.276 25.203 1.00 58.03 87 LEU A CA 1
ATOM 698 C C . LEU A 1 87 ? -10.636 -12.577 26.556 1.00 58.03 87 LEU A C 1
ATOM 700 O O . LEU A 1 87 ? -9.613 -13.266 26.568 1.00 58.03 87 LEU A O 1
ATOM 704 N N . PRO A 1 88 ? -11.142 -12.053 27.687 1.00 59.00 88 PRO A N 1
ATOM 705 C CA . PRO A 1 88 ? -10.710 -12.557 28.976 1.00 59.00 88 PRO A CA 1
ATOM 706 C C . PRO A 1 88 ? -11.131 -14.023 29.030 1.00 59.00 88 PRO A C 1
ATOM 708 O O . PRO A 1 88 ? -12.320 -14.330 28.907 1.00 59.00 88 PRO A O 1
ATOM 711 N N . ASP A 1 89 ? -10.148 -14.912 29.159 1.00 53.56 89 ASP A N 1
ATOM 712 C CA . ASP A 1 89 ? -10.367 -16.325 29.432 1.00 53.56 89 ASP A CA 1
ATOM 713 C C . ASP A 1 89 ? -11.165 -16.420 30.736 1.00 53.56 89 ASP A C 1
ATOM 715 O O . ASP A 1 89 ? -10.643 -16.287 31.842 1.00 53.56 89 ASP A O 1
ATOM 719 N N . SER A 1 90 ? -12.483 -16.525 30.592 1.00 58.56 90 SER A N 1
ATOM 720 C CA . SER A 1 90 ? -13.386 -16.848 31.684 1.00 58.56 90 SER A CA 1
ATOM 721 C C . SER A 1 90 ? -13.301 -18.353 31.901 1.00 58.56 90 SER A C 1
ATOM 723 O O . SER A 1 90 ? -14.237 -19.076 31.584 1.00 58.56 90 SER A O 1
ATOM 725 N N . SER A 1 91 ? -12.165 -18.812 32.423 1.00 59.97 91 SER A N 1
ATOM 726 C CA . SER A 1 91 ? -12.042 -20.118 33.065 1.00 59.97 91 SER A CA 1
ATOM 727 C C . SER A 1 91 ? -11.728 -19.878 34.540 1.00 59.97 91 SER A C 1
ATOM 729 O O . SER A 1 91 ? -10.588 -19.956 34.990 1.00 59.97 91 SER A O 1
ATOM 731 N N . SER A 1 92 ? -12.763 -19.501 35.291 1.00 55.56 92 SER A N 1
ATOM 732 C CA . SER A 1 92 ? -12.854 -19.846 36.710 1.00 55.56 92 SER A CA 1
ATOM 733 C C . SER A 1 92 ? -13.637 -21.145 36.800 1.00 55.56 92 SER A C 1
ATOM 735 O O . SER A 1 92 ? -14.821 -21.146 36.480 1.00 55.56 92 SER A O 1
ATOM 737 N N . GLU A 1 93 ? -12.949 -22.231 37.143 1.00 50.00 93 GLU A N 1
ATOM 738 C CA . GLU A 1 93 ? -13.211 -23.133 38.284 1.00 50.00 93 GLU A CA 1
ATOM 739 C C . GLU A 1 93 ? -12.341 -24.391 38.185 1.00 50.00 93 GLU A C 1
ATOM 741 O O . GLU A 1 93 ? -12.256 -24.987 37.087 1.00 50.00 93 GLU A O 1
#

Sequence (93 aa):
MSSYPQSEEQVDDMVQAPLSTQWRQAPTYHTFVLRCWDEGAGNDADHHWRFSVEALSGQCEKRGFDQLEELVQFLETHLAGHSTVMLPDSSSE